Protein AF-A0A942CUY8-F1 (afdb_monomer_lite)

pLDDT: mean 83.61, std 13.51, range [38.75, 93.31]

Secondary structure (DSSP, 8-state):
-------EEEHHHHHHHTTS-HHHHHHHHHHHT--EEEEETTEEEEEEEHHHHHHHHHHHHHTT-

Radius of gyration: 12.47 Å; chains: 1; bounding box: 30×19×43 Å

Foldseek 3Di:
DPPPPFDKDWLVRLCVVLVHDSVVVVVLCVVVVFWDWDCDPPDIITIGGPVSSVVSSVVVVVVVD

Structure (mmCIF, N/CA/C/O backbone):
data_AF-A0A942CUY8-F1
#
_entry.id   AF-A0A942CUY8-F1
#
loop_
_atom_site.group_PDB
_atom_site.id
_atom_site.type_symbol
_atom_site.label_atom_id
_atom_site.label_alt_id
_atom_site.label_comp_id
_atom_site.label_asym_id
_atom_site.label_entity_id
_atom_site.label_seq_id
_atom_site.pdbx_PDB_ins_code
_atom_site.Cartn_x
_atom_site.Cartn_y
_atom_site.Cartn_z
_atom_site.occupancy
_atom_site.B_iso_or_equiv
_atom_site.auth_seq_id
_atom_site.auth_comp_id
_atom_site.auth_asym_id
_atom_site.auth_atom_id
_atom_site.pdbx_PDB_model_num
ATOM 1 N N . MET A 1 1 ? -12.809 2.287 -26.309 1.00 38.75 1 MET A N 1
ATOM 2 C CA . MET A 1 1 ? -12.867 1.958 -24.869 1.00 38.75 1 MET A CA 1
ATOM 3 C C . MET A 1 1 ? -11.742 2.734 -24.212 1.00 38.75 1 MET A C 1
ATOM 5 O O . MET A 1 1 ? -10.605 2.521 -24.606 1.00 38.75 1 MET A O 1
ATOM 9 N N . ASN A 1 2 ? -12.036 3.690 -23.327 1.00 52.38 2 ASN A N 1
ATOM 10 C CA . ASN A 1 2 ? -10.985 4.348 -22.547 1.00 52.38 2 ASN A CA 1
ATOM 11 C C . ASN A 1 2 ? -10.537 3.350 -21.482 1.00 52.38 2 ASN A C 1
ATOM 13 O O . ASN A 1 2 ? -11.246 3.137 -20.502 1.00 52.38 2 ASN A O 1
ATOM 17 N N . VAL A 1 3 ? -9.411 2.685 -21.727 1.00 55.62 3 VAL A N 1
ATOM 18 C CA . VAL A 1 3 ? -8.736 1.884 -20.710 1.00 55.62 3 VAL A CA 1
ATOM 19 C C . VAL A 1 3 ? -8.163 2.894 -19.724 1.00 55.62 3 VAL A C 1
ATOM 21 O O . VAL A 1 3 ? -7.185 3.572 -20.022 1.00 55.62 3 VAL A O 1
ATOM 24 N N . VAL A 1 4 ? -8.846 3.097 -18.599 1.00 64.81 4 VAL A N 1
ATOM 25 C CA . VAL A 1 4 ? -8.282 3.874 -17.49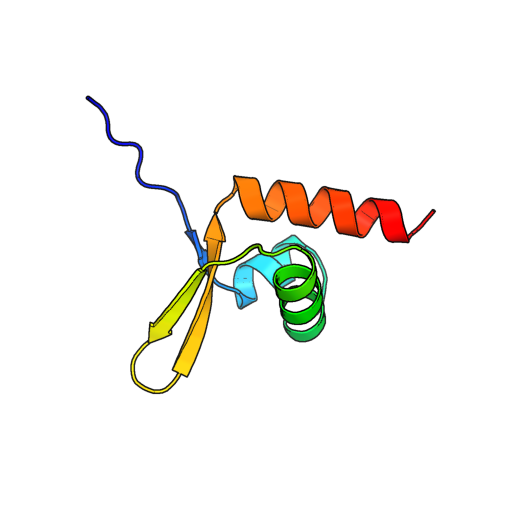7 1.00 64.81 4 VAL A CA 1
ATOM 26 C C . VAL A 1 4 ? -7.212 2.984 -16.890 1.00 64.81 4 VAL A C 1
ATOM 28 O O . VAL A 1 4 ? -7.536 2.004 -16.222 1.00 64.81 4 VAL A O 1
ATOM 31 N N . GLU A 1 5 ? -5.949 3.271 -17.191 1.00 63.53 5 GLU A N 1
ATOM 32 C CA . GLU A 1 5 ? -4.847 2.578 -16.535 1.00 63.53 5 GLU A CA 1
ATOM 33 C C . GLU A 1 5 ? -4.949 2.812 -15.021 1.00 63.53 5 GLU A C 1
ATOM 35 O O . GLU A 1 5 ? -5.144 3.961 -14.591 1.00 63.53 5 GLU A O 1
ATOM 40 N N . PRO A 1 6 ? -4.862 1.750 -14.200 1.00 66.31 6 PRO A N 1
ATOM 41 C CA . PRO A 1 6 ? -4.855 1.912 -12.760 1.00 66.31 6 PRO A CA 1
ATOM 42 C C . PRO A 1 6 ? -3.685 2.815 -12.370 1.00 66.31 6 PRO A C 1
ATOM 44 O O . PRO A 1 6 ? -2.542 2.588 -12.764 1.00 66.31 6 PRO A O 1
ATOM 47 N N . ARG A 1 7 ? -3.965 3.872 -11.601 1.00 84.44 7 ARG A N 1
ATOM 48 C CA . ARG A 1 7 ? -2.903 4.695 -11.020 1.00 84.44 7 ARG A CA 1
ATOM 49 C C . ARG A 1 7 ? -2.330 3.955 -9.824 1.00 84.44 7 ARG A C 1
ATOM 51 O O . ARG A 1 7 ? -3.034 3.752 -8.834 1.00 84.44 7 ARG A O 1
ATOM 58 N N . TYR A 1 8 ? -1.064 3.587 -9.939 1.00 88.88 8 TYR A N 1
ATOM 59 C CA . TYR A 1 8 ? -0.306 2.940 -8.881 1.00 88.88 8 TYR A CA 1
ATOM 60 C C . TYR A 1 8 ? 0.458 3.964 -8.042 1.00 88.88 8 TYR A C 1
ATOM 62 O O . TYR A 1 8 ? 0.928 4.989 -8.539 1.00 88.88 8 TYR A O 1
ATOM 70 N N . VAL A 1 9 ? 0.588 3.664 -6.756 1.00 91.25 9 VAL A N 1
ATOM 71 C CA . VAL A 1 9 ? 1.332 4.437 -5.764 1.00 91.25 9 VAL A CA 1
ATOM 72 C C . VAL A 1 9 ? 2.375 3.515 -5.145 1.00 91.25 9 VAL A C 1
ATOM 74 O O . VAL A 1 9 ? 2.029 2.449 -4.644 1.00 91.25 9 VAL A O 1
ATOM 77 N N . GLY A 1 10 ? 3.647 3.915 -5.176 1.00 92.25 10 GLY A N 1
ATOM 78 C CA . GLY A 1 10 ? 4.729 3.144 -4.557 1.00 92.25 10 GLY A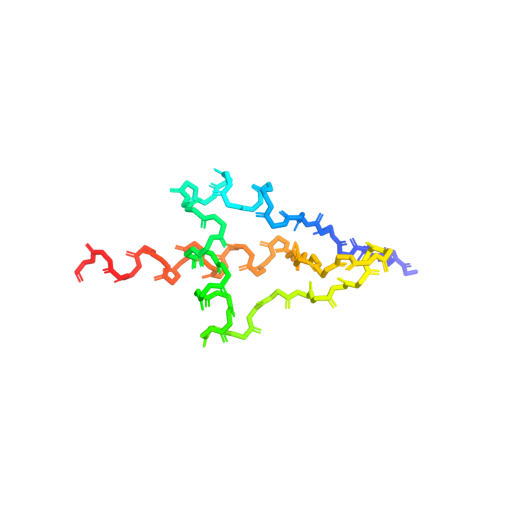 CA 1
ATOM 79 C C . GLY A 1 10 ? 4.621 3.093 -3.030 1.00 92.25 10 GLY A C 1
ATOM 80 O O . GLY A 1 10 ? 4.032 3.979 -2.403 1.00 92.25 10 GLY A O 1
ATOM 81 N N . GLN A 1 11 ? 5.220 2.071 -2.424 1.00 92.12 11 GLN A N 1
ATOM 82 C CA . GLN A 1 11 ? 5.132 1.773 -0.992 1.00 92.12 11 GLN A CA 1
ATOM 83 C C . GLN A 1 11 ? 5.494 2.956 -0.089 1.00 92.12 11 GLN A C 1
ATOM 85 O O . GLN A 1 11 ? 4.761 3.241 0.858 1.00 92.12 11 GLN A O 1
ATOM 90 N N . ALA A 1 12 ? 6.572 3.679 -0.397 1.00 91.25 12 ALA A N 1
ATOM 91 C CA . ALA A 1 12 ? 6.986 4.844 0.382 1.00 91.25 12 ALA A CA 1
ATOM 92 C C . ALA A 1 12 ? 5.921 5.957 0.361 1.00 91.25 12 ALA A C 1
ATOM 94 O O . ALA A 1 12 ? 5.558 6.513 1.399 1.00 91.25 12 ALA A O 1
ATOM 95 N N . ALA A 1 13 ? 5.357 6.250 -0.815 1.00 92.50 13 ALA A N 1
ATOM 96 C CA . ALA A 1 13 ? 4.302 7.250 -0.9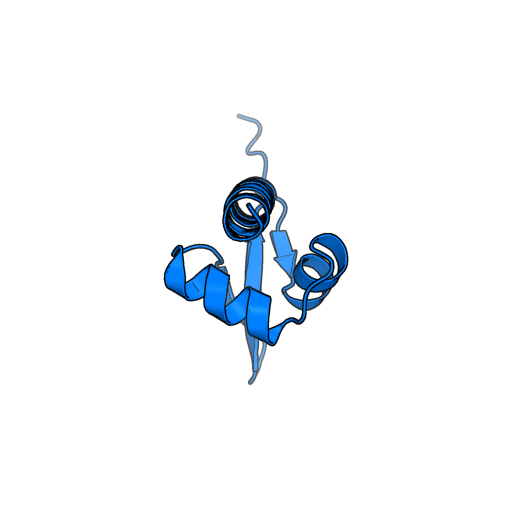59 1.00 92.50 13 ALA A CA 1
ATOM 97 C C . ALA A 1 13 ? 3.001 6.811 -0.266 1.00 92.50 13 ALA A C 1
ATOM 99 O O . ALA A 1 13 ? 2.357 7.616 0.405 1.00 92.50 13 ALA A O 1
ATOM 100 N N . ALA A 1 14 ? 2.643 5.532 -0.372 1.00 92.62 14 ALA A N 1
ATOM 101 C CA . ALA A 1 14 ? 1.504 4.953 0.327 1.00 92.62 14 ALA A CA 1
ATOM 102 C C . ALA A 1 14 ? 1.658 5.059 1.853 1.00 92.62 14 ALA A C 1
ATOM 104 O O . ALA A 1 14 ? 0.742 5.513 2.534 1.00 92.62 14 ALA A O 1
ATOM 105 N N . ALA A 1 15 ? 2.830 4.723 2.394 1.00 92.50 15 ALA A N 1
ATOM 106 C CA . ALA A 1 15 ? 3.114 4.813 3.826 1.00 92.50 15 ALA A CA 1
ATOM 107 C C . ALA A 1 15 ? 2.981 6.255 4.346 1.00 92.50 15 ALA A C 1
ATOM 109 O O . ALA A 1 15 ? 2.356 6.489 5.383 1.00 92.50 15 ALA A O 1
ATOM 110 N N . LEU A 1 16 ? 3.482 7.230 3.576 1.00 91.62 16 LEU A N 1
ATOM 111 C CA . LEU A 1 16 ? 3.322 8.656 3.873 1.00 91.62 16 LEU A CA 1
ATOM 112 C C . LEU A 1 16 ? 1.850 9.094 3.868 1.00 91.62 16 LEU A C 1
ATOM 114 O O . LEU A 1 16 ? 1.418 9.776 4.798 1.00 91.62 16 LEU A O 1
ATOM 118 N N . LEU A 1 17 ? 1.068 8.689 2.860 1.00 89.62 17 LEU A N 1
ATOM 119 C CA . LEU A 1 17 ? -0.362 9.020 2.759 1.00 89.62 17 LEU A CA 1
ATOM 120 C C . LEU A 1 17 ? -1.172 8.443 3.925 1.00 89.62 17 LEU A C 1
ATOM 122 O O . LEU A 1 17 ? -2.060 9.108 4.458 1.00 89.62 17 LEU A O 1
ATOM 126 N N . LEU A 1 18 ? -0.833 7.223 4.335 1.00 89.38 18 LEU A N 1
ATOM 127 C CA . LEU A 1 18 ? -1.496 6.495 5.413 1.00 89.38 18 LEU A CA 1
ATOM 128 C C . LEU A 1 18 ? -0.946 6.843 6.806 1.00 89.38 18 LEU A C 1
ATOM 130 O O . LEU A 1 18 ? -1.448 6.332 7.804 1.00 89.38 18 LEU A O 1
ATOM 134 N N . LYS A 1 19 ? 0.066 7.719 6.886 1.00 91.19 19 LYS A N 1
ATOM 135 C CA . LYS A 1 19 ? 0.736 8.140 8.128 1.00 91.19 19 LYS A CA 1
ATOM 136 C C . LYS A 1 19 ? 1.216 6.959 8.982 1.00 91.19 19 LYS A C 1
ATOM 138 O O . LYS A 1 19 ? 1.091 6.979 10.205 1.00 91.19 19 LYS A O 1
ATOM 143 N N . MET A 1 20 ? 1.786 5.944 8.340 1.00 91.44 20 MET A N 1
ATOM 144 C CA . MET A 1 20 ? 2.346 4.764 9.006 1.00 91.44 20 MET A CA 1
ATOM 145 C C . MET A 1 20 ? 3.732 4.431 8.464 1.00 91.44 20 MET A C 1
ATOM 147 O O . MET A 1 20 ? 4.161 4.971 7.446 1.00 91.44 20 MET A O 1
ATOM 151 N N . SER A 1 21 ? 4.452 3.539 9.144 1.00 92.38 21 SER A N 1
ATOM 152 C CA . SER A 1 21 ? 5.739 3.073 8.634 1.00 92.38 21 SER A CA 1
ATOM 153 C C . SER A 1 21 ? 5.545 2.157 7.420 1.00 92.38 21 SER A C 1
ATOM 155 O O . SER A 1 21 ? 4.571 1.409 7.343 1.00 92.38 21 SER A O 1
ATOM 157 N N . GLU A 1 22 ? 6.504 2.148 6.490 1.00 91.62 22 GLU A N 1
ATOM 158 C CA . GLU A 1 22 ? 6.497 1.204 5.360 1.00 91.62 22 GLU A CA 1
ATOM 159 C C . GLU A 1 22 ? 6.464 -0.258 5.819 1.00 91.62 22 GLU A C 1
ATOM 161 O O . GLU A 1 22 ? 5.913 -1.114 5.129 1.00 91.62 22 GLU A O 1
ATOM 166 N N . LYS A 1 23 ? 7.035 -0.543 6.996 1.00 90.50 23 LYS A N 1
ATOM 167 C CA . LYS A 1 23 ? 7.030 -1.869 7.614 1.00 90.50 23 LYS A CA 1
ATOM 168 C C . LYS A 1 23 ? 5.627 -2.272 8.065 1.00 90.50 23 LYS A C 1
ATOM 170 O O . LYS A 1 23 ? 5.215 -3.400 7.800 1.00 90.50 23 LYS A O 1
ATOM 175 N N . ASP A 1 24 ? 4.905 -1.366 8.723 1.00 90.50 24 ASP A N 1
ATOM 176 C CA . ASP A 1 24 ? 3.527 -1.614 9.157 1.00 90.50 24 ASP A CA 1
ATOM 177 C C . ASP A 1 24 ? 2.599 -1.738 7.958 1.00 90.50 24 ASP A C 1
ATOM 179 O O . ASP A 1 24 ? 1.822 -2.689 7.892 1.00 90.50 24 ASP A O 1
ATOM 183 N N . LEU A 1 25 ? 2.761 -0.853 6.969 1.00 91.81 25 LEU A N 1
ATOM 184 C CA . LEU A 1 25 ? 2.044 -0.943 5.705 1.00 91.81 25 LEU A CA 1
ATOM 185 C C . LEU A 1 25 ? 2.281 -2.299 5.040 1.00 91.81 25 LEU A C 1
ATOM 187 O O . LEU A 1 25 ? 1.318 -2.975 4.711 1.00 91.81 25 LEU A O 1
ATOM 191 N N . CYS A 1 26 ? 3.538 -2.731 4.896 1.00 90.12 26 CYS A N 1
ATOM 192 C CA . CYS A 1 26 ? 3.885 -4.024 4.301 1.00 90.12 26 CYS A CA 1
ATOM 193 C C . CYS A 1 26 ? 3.250 -5.200 5.056 1.00 90.12 26 CYS A C 1
ATOM 195 O O . CYS A 1 26 ? 2.768 -6.150 4.440 1.00 90.12 26 CYS A O 1
ATOM 197 N N . ARG A 1 27 ? 3.235 -5.148 6.393 1.00 90.44 27 ARG A N 1
ATOM 198 C CA . ARG A 1 27 ? 2.608 -6.182 7.223 1.00 90.44 27 ARG A CA 1
ATOM 199 C C . ARG A 1 27 ? 1.097 -6.243 6.983 1.00 90.44 27 ARG A C 1
ATOM 201 O O . ARG A 1 27 ? 0.590 -7.313 6.667 1.00 90.44 27 ARG A O 1
ATOM 208 N N . ILE A 1 28 ? 0.406 -5.108 7.080 1.00 89.94 28 ILE A N 1
ATOM 209 C CA . ILE A 1 28 ? -1.055 -5.022 6.915 1.00 89.94 28 ILE A CA 1
ATOM 210 C C . ILE A 1 28 ? -1.459 -5.379 5.481 1.00 89.94 28 ILE A C 1
ATOM 212 O O . ILE A 1 28 ? -2.402 -6.131 5.278 1.00 89.94 28 ILE A O 1
ATOM 216 N N . SER A 1 29 ? -0.712 -4.896 4.488 1.00 90.44 29 SER A N 1
ATOM 217 C CA . SER A 1 29 ? -0.871 -5.240 3.071 1.00 90.44 29 SER A CA 1
ATOM 218 C C . SER A 1 29 ? -0.809 -6.752 2.848 1.00 90.44 29 SER A C 1
ATOM 220 O O . SER A 1 29 ? -1.710 -7.307 2.224 1.00 90.44 29 SER A O 1
ATOM 222 N N . LYS A 1 30 ? 0.187 -7.439 3.423 1.00 89.06 30 LYS A N 1
ATOM 223 C CA . LYS A 1 30 ? 0.306 -8.903 3.337 1.00 89.06 30 LYS A CA 1
ATOM 224 C C . LYS A 1 30 ? -0.826 -9.637 4.050 1.00 89.06 30 LYS A C 1
ATOM 226 O O . LYS A 1 30 ? -1.314 -10.630 3.524 1.00 89.06 30 LYS A O 1
ATOM 231 N N . GLU A 1 31 ? -1.228 -9.166 5.228 1.00 89.94 31 GLU A N 1
ATOM 232 C CA . GLU A 1 31 ? -2.339 -9.746 5.996 1.00 89.94 31 GLU A CA 1
ATOM 233 C C . GLU A 1 31 ? -3.684 -9.579 5.268 1.00 89.94 31 GLU A C 1
ATOM 235 O O . GLU A 1 31 ? -4.505 -10.492 5.278 1.00 89.94 31 GLU A O 1
ATOM 240 N N . ALA A 1 32 ? -3.890 -8.438 4.606 1.00 87.94 32 ALA A N 1
ATOM 241 C CA . ALA A 1 32 ? -5.116 -8.103 3.886 1.00 87.94 32 ALA A CA 1
ATOM 242 C C . ALA A 1 32 ? -5.142 -8.595 2.426 1.00 87.94 32 ALA A C 1
ATOM 244 O O . ALA A 1 32 ? -6.198 -8.581 1.798 1.00 87.94 32 ALA A O 1
ATOM 245 N N . GLY A 1 33 ? -4.001 -9.028 1.878 1.00 91.19 33 GLY A N 1
ATOM 246 C CA . GLY A 1 33 ? -3.880 -9.467 0.485 1.00 91.19 33 GLY A CA 1
ATOM 247 C C . GLY A 1 33 ? -3.888 -8.328 -0.541 1.00 91.19 33 GLY A C 1
ATOM 248 O O . GLY A 1 33 ? -4.251 -8.561 -1.691 1.00 91.19 33 GLY A O 1
ATOM 249 N N . PHE A 1 34 ? -3.501 -7.115 -0.138 1.00 91.44 34 PHE A N 1
ATOM 250 C CA . PHE A 1 34 ? -3.413 -5.942 -1.016 1.00 91.44 34 PHE A CA 1
ATOM 251 C C . PHE A 1 34 ? -1.977 -5.624 -1.402 1.00 91.44 34 PHE A C 1
ATOM 253 O O . PHE A 1 34 ? -1.056 -5.883 -0.630 1.00 91.44 34 PHE A O 1
ATOM 260 N N . GLY A 1 35 ? -1.797 -4.963 -2.540 1.00 91.38 35 GLY A N 1
ATOM 261 C CA . GLY A 1 35 ? -0.505 -4.509 -3.026 1.00 91.38 35 GLY A CA 1
ATOM 262 C C . GLY A 1 35 ? 0.105 -5.462 -4.046 1.00 91.38 35 GLY A C 1
ATOM 263 O O . GLY A 1 35 ? 0.131 -6.683 -3.892 1.00 91.38 35 GLY A O 1
ATOM 264 N N . HIS A 1 36 ? 0.650 -4.861 -5.091 1.00 91.25 36 HIS A N 1
ATOM 265 C CA .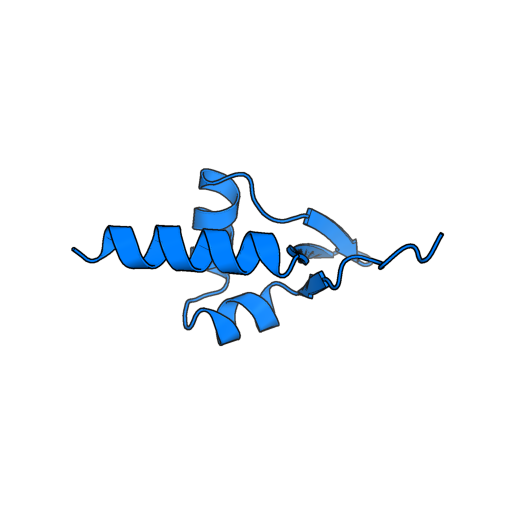 HIS A 1 36 ? 1.317 -5.517 -6.197 1.00 91.25 36 HIS A CA 1
ATOM 266 C C . HIS A 1 36 ? 2.819 -5.459 -5.989 1.00 91.25 36 HIS A C 1
ATOM 268 O O . HIS A 1 36 ? 3.396 -4.387 -5.831 1.00 91.25 36 HIS A O 1
ATOM 274 N N . LYS A 1 37 ? 3.455 -6.624 -5.990 1.00 90.00 37 LYS A N 1
ATOM 275 C CA . LYS A 1 37 ? 4.897 -6.742 -5.836 1.00 90.00 37 LYS A CA 1
ATOM 276 C C . LYS A 1 37 ? 5.551 -6.788 -7.210 1.00 90.00 37 LYS A C 1
ATOM 278 O O . LYS A 1 37 ? 5.287 -7.717 -7.972 1.00 90.00 37 LYS A O 1
ATOM 283 N N . GLU A 1 38 ? 6.433 -5.841 -7.491 1.00 88.12 38 GLU A N 1
ATOM 284 C CA . GLU A 1 38 ? 7.261 -5.848 -8.697 1.00 88.12 38 GLU A CA 1
ATOM 285 C C . GLU A 1 38 ? 8.749 -5.857 -8.348 1.00 88.12 38 GLU A C 1
ATOM 287 O O . GLU A 1 38 ? 9.163 -5.452 -7.260 1.00 88.12 38 GLU A O 1
ATOM 292 N N . VAL A 1 39 ? 9.564 -6.356 -9.278 1.00 86.31 39 VAL A N 1
ATOM 293 C CA . VAL A 1 39 ? 11.024 -6.357 -9.151 1.00 86.31 39 VAL A CA 1
ATOM 294 C C . VAL A 1 39 ? 11.578 -5.205 -9.980 1.00 86.31 39 VAL A C 1
ATOM 296 O O . VAL A 1 39 ? 11.559 -5.248 -11.209 1.00 86.31 39 VAL A O 1
ATOM 299 N N . VAL A 1 40 ? 12.103 -4.187 -9.303 1.00 79.56 40 VAL A N 1
ATOM 300 C CA . VAL A 1 40 ? 12.751 -3.029 -9.923 1.00 79.56 40 VAL A CA 1
ATOM 301 C C . VAL A 1 40 ? 14.265 -3.207 -9.805 1.00 79.56 40 VAL A C 1
ATOM 303 O O . VAL A 1 40 ? 14.903 -2.886 -8.798 1.00 79.56 40 VAL A O 1
ATOM 306 N N . GLY A 1 41 ? 14.859 -3.788 -10.849 1.00 84.50 41 GLY A N 1
ATOM 307 C CA . GLY A 1 41 ? 16.278 -4.144 -10.872 1.00 84.50 41 GLY A CA 1
ATOM 308 C C . GLY A 1 41 ? 16.587 -5.306 -9.926 1.00 84.50 41 GLY A C 1
ATOM 309 O O . GLY A 1 41 ? 16.302 -6.453 -10.252 1.00 84.50 41 GLY A O 1
ATOM 310 N N . ILE A 1 42 ? 17.191 -5.004 -8.772 1.00 86.00 42 ILE A N 1
ATOM 311 C CA . ILE A 1 42 ? 17.523 -5.990 -7.723 1.00 86.00 42 ILE A CA 1
ATOM 312 C C . ILE A 1 42 ? 16.643 -5.862 -6.471 1.00 86.00 42 ILE A C 1
ATOM 314 O O . ILE A 1 42 ? 16.827 -6.622 -5.523 1.00 86.00 42 ILE A O 1
ATOM 318 N N . HIS A 1 43 ? 15.725 -4.891 -6.445 1.00 78.88 43 HIS A N 1
ATOM 319 C CA . HIS A 1 43 ? 14.866 -4.623 -5.296 1.00 78.88 43 HIS A CA 1
ATOM 320 C C . HIS A 1 43 ? 13.432 -5.043 -5.589 1.00 78.88 43 HIS A C 1
ATOM 322 O O . HIS A 1 43 ? 12.944 -4.907 -6.708 1.00 78.88 43 HIS A O 1
ATOM 328 N N . GLU A 1 44 ? 12.761 -5.548 -4.562 1.00 84.44 44 GLU A N 1
ATOM 329 C CA . GLU A 1 44 ? 11.329 -5.806 -4.599 1.00 84.44 44 GLU A CA 1
ATOM 330 C C . GLU A 1 44 ? 10.607 -4.580 -4.046 1.00 84.44 44 GLU A C 1
ATOM 332 O O . GLU A 1 44 ? 10.900 -4.147 -2.931 1.00 84.44 44 GLU A O 1
ATOM 337 N N . GLU A 1 45 ? 9.666 -4.037 -4.808 1.00 86.19 45 GL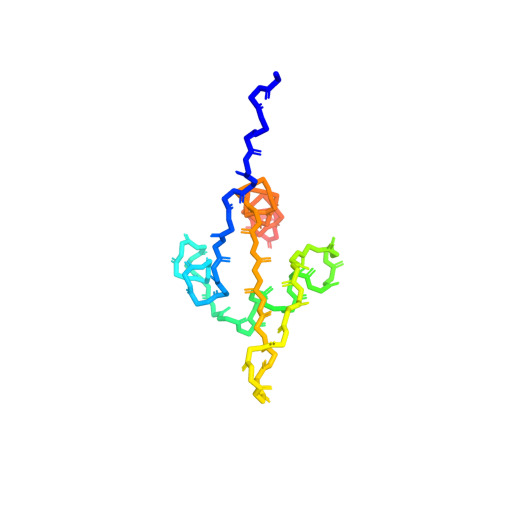U A N 1
ATOM 338 C CA . GLU A 1 45 ? 8.895 -2.860 -4.425 1.00 86.19 45 GLU A CA 1
ATOM 339 C C . GLU A 1 45 ? 7.397 -3.172 -4.492 1.00 86.19 45 GLU A C 1
ATOM 341 O O . GLU A 1 45 ? 6.943 -3.944 -5.341 1.00 86.19 45 GLU A O 1
ATOM 346 N N . TYR A 1 46 ? 6.634 -2.618 -3.548 1.00 91.06 46 TYR A N 1
ATOM 347 C CA . TYR A 1 46 ? 5.180 -2.745 -3.531 1.00 91.06 46 TYR A CA 1
ATOM 348 C C . TYR A 1 46 ? 4.523 -1.508 -4.134 1.00 91.06 46 TYR A C 1
ATOM 350 O O . TYR A 1 46 ? 4.892 -0.372 -3.834 1.00 91.06 46 TYR A O 1
ATOM 358 N N . PHE A 1 47 ? 3.487 -1.752 -4.923 1.00 92.06 47 PHE A N 1
ATOM 359 C CA . PHE A 1 47 ? 2.664 -0.749 -5.571 1.00 92.06 47 PHE A CA 1
ATOM 360 C C . PHE A 1 47 ? 1.204 -0.979 -5.217 1.00 92.06 47 PHE A C 1
ATOM 362 O O . PHE A 1 47 ? 0.736 -2.111 -5.166 1.00 92.06 47 PHE A O 1
ATOM 369 N N . PHE A 1 48 ? 0.473 0.100 -4.992 1.00 93.31 48 PHE A N 1
ATOM 370 C CA . PHE A 1 48 ? -0.914 0.045 -4.556 1.00 93.31 48 PHE A CA 1
ATOM 371 C C . PHE A 1 48 ? -1.777 0.858 -5.501 1.00 93.31 48 PHE A C 1
ATOM 373 O O . PHE A 1 48 ? -1.440 1.991 -5.847 1.00 93.31 48 PHE A O 1
ATOM 380 N N . THR A 1 49 ? -2.908 0.301 -5.901 1.00 92.69 49 THR A N 1
ATOM 381 C CA . THR A 1 49 ? -3.962 1.078 -6.547 1.00 92.69 49 THR A CA 1
ATOM 382 C C . THR A 1 49 ? -4.616 2.020 -5.536 1.00 92.69 49 THR A C 1
ATOM 384 O O . THR A 1 49 ? -4.570 1.810 -4.321 1.00 92.69 49 THR A O 1
ATOM 387 N N . ILE A 1 50 ? -5.270 3.071 -6.032 1.00 89.88 50 ILE A N 1
ATOM 388 C CA . ILE A 1 50 ? -6.020 3.996 -5.170 1.00 89.88 50 ILE A CA 1
ATOM 389 C C . ILE A 1 50 ? -7.112 3.267 -4.369 1.00 89.88 50 ILE A C 1
ATOM 391 O O . ILE A 1 50 ? -7.324 3.594 -3.203 1.00 89.88 50 ILE A O 1
ATOM 395 N N . ASP A 1 51 ? -7.772 2.269 -4.957 1.00 90.31 51 ASP A N 1
ATOM 396 C CA . ASP A 1 51 ? -8.817 1.504 -4.272 1.00 90.31 51 ASP A CA 1
ATOM 397 C C . ASP A 1 51 ? -8.245 0.622 -3.153 1.00 90.31 51 ASP A C 1
ATOM 399 O O . ASP A 1 51 ? -8.794 0.603 -2.052 1.00 90.31 51 ASP A O 1
ATOM 403 N N . GLU A 1 52 ? -7.098 -0.026 -3.372 1.00 92.38 52 GLU A N 1
ATOM 404 C CA . GLU A 1 52 ? -6.397 -0.771 -2.316 1.00 92.38 52 GLU A CA 1
ATOM 405 C C . GLU A 1 52 ? -5.965 0.139 -1.165 1.00 92.38 52 GLU A C 1
ATOM 407 O O . GLU A 1 52 ? -6.123 -0.223 -0.002 1.00 92.38 52 GLU A O 1
ATOM 412 N N . LEU A 1 53 ? -5.473 1.348 -1.461 1.00 91.19 53 LEU A N 1
ATOM 413 C CA . LEU A 1 53 ? -5.129 2.318 -0.419 1.00 91.19 53 LEU A CA 1
ATOM 414 C C . LEU A 1 53 ? -6.347 2.732 0.408 1.00 91.19 53 LEU A C 1
ATOM 416 O O . LEU A 1 53 ? -6.234 2.860 1.627 1.00 91.19 53 LEU A O 1
ATOM 420 N N . ARG A 1 54 ? -7.515 2.902 -0.223 1.00 89.56 54 ARG A N 1
ATOM 421 C CA . ARG A 1 54 ? -8.768 3.186 0.496 1.00 89.56 54 ARG A CA 1
ATOM 422 C C . ARG A 1 54 ? -9.164 2.021 1.404 1.00 89.56 54 ARG A C 1
ATOM 424 O O . ARG A 1 54 ? -9.438 2.239 2.582 1.00 89.56 54 ARG A O 1
ATOM 431 N N . MET A 1 55 ? -9.096 0.788 0.912 1.00 90.62 55 MET A N 1
ATOM 432 C CA . MET A 1 55 ? -9.370 -0.401 1.731 1.00 90.62 55 MET A CA 1
ATOM 433 C C . MET A 1 55 ? -8.398 -0.492 2.921 1.00 90.62 55 MET A C 1
ATOM 435 O O . MET A 1 55 ? -8.811 -0.730 4.056 1.00 90.62 55 MET A O 1
ATOM 439 N N . LEU A 1 56 ? -7.109 -0.215 2.698 1.00 89.31 56 LEU A N 1
ATOM 440 C CA . LEU A 1 56 ? -6.092 -0.184 3.752 1.00 89.31 56 LEU A CA 1
ATOM 441 C C . LEU A 1 56 ? -6.348 0.925 4.790 1.00 89.31 56 LEU A C 1
ATOM 443 O O . LEU A 1 56 ? -6.149 0.683 5.984 1.00 89.31 56 LEU A O 1
ATOM 447 N N . THR A 1 57 ? -6.837 2.110 4.392 1.00 86.56 57 THR A N 1
ATOM 448 C CA . THR A 1 57 ? -7.261 3.142 5.364 1.00 86.56 57 THR A CA 1
ATOM 449 C C .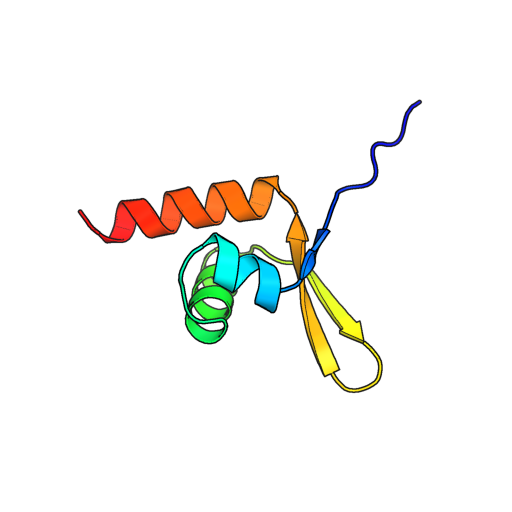 THR A 1 57 ? -8.419 2.678 6.242 1.00 86.56 57 THR A C 1
ATOM 451 O O . THR A 1 57 ? -8.426 2.937 7.445 1.00 86.56 57 THR A O 1
ATOM 454 N N . GLU A 1 58 ? -9.400 1.985 5.667 1.00 86.31 58 GLU A N 1
ATOM 455 C CA . GLU A 1 58 ? -10.586 1.541 6.403 1.00 86.31 58 GLU A CA 1
ATOM 456 C C . GLU A 1 58 ? -10.224 0.468 7.434 1.00 86.31 58 GLU A C 1
ATOM 458 O O . GLU A 1 58 ? -10.615 0.579 8.597 1.00 86.31 58 GLU A O 1
ATOM 463 N N . ILE A 1 59 ? -9.395 -0.505 7.042 1.00 82.81 59 ILE A N 1
ATOM 464 C CA . ILE A 1 59 ? -8.891 -1.558 7.936 1.00 82.81 59 ILE A CA 1
ATOM 465 C C . ILE A 1 59 ? -8.114 -0.945 9.100 1.00 82.81 59 ILE A C 1
ATOM 467 O O . ILE A 1 59 ? -8.351 -1.280 10.256 1.00 82.81 59 ILE A O 1
ATOM 471 N N . THR A 1 60 ? -7.205 -0.015 8.811 1.00 75.62 60 THR A N 1
ATOM 472 C CA . THR A 1 60 ? -6.344 0.585 9.841 1.00 75.62 60 THR A CA 1
ATOM 473 C C . THR A 1 60 ? -7.090 1.496 10.803 1.00 75.62 60 THR A C 1
ATOM 475 O O . THR A 1 60 ? -6.686 1.610 11.955 1.00 75.62 60 THR A O 1
ATOM 478 N N . THR A 1 61 ? -8.203 2.092 10.374 1.00 70.44 61 THR A N 1
ATOM 479 C CA . THR A 1 61 ? -9.066 2.904 11.244 1.00 70.44 61 THR A CA 1
ATOM 480 C C . THR A 1 61 ? -9.916 2.031 12.176 1.00 70.44 61 THR A C 1
ATOM 482 O O . THR A 1 61 ? -10.172 2.419 13.313 1.00 70.44 61 THR A O 1
ATOM 485 N N . GLN A 1 62 ? -10.326 0.837 11.733 1.00 60.19 62 GLN A N 1
ATOM 486 C CA . GLN A 1 62 ? -11.122 -0.094 12.545 1.00 60.19 62 GLN A CA 1
ATOM 487 C C . GLN A 1 62 ? -10.325 -0.749 13.681 1.00 60.19 62 GLN A C 1
ATOM 489 O O . GLN A 1 62 ? -10.910 -1.114 14.693 1.00 60.19 62 GLN A O 1
ATOM 494 N N . THR A 1 63 ? -9.000 -0.852 13.565 1.00 52.91 63 THR A N 1
ATOM 495 C CA . THR A 1 63 ? -8.143 -1.442 14.610 1.00 52.91 63 THR A CA 1
ATOM 496 C C . THR A 1 63 ? -7.878 -0.504 15.802 1.00 52.91 63 THR A C 1
ATOM 498 O O . THR A 1 63 ? -7.204 -0.906 16.747 1.00 52.91 63 THR A O 1
ATOM 501 N N . VAL A 1 64 ? -8.367 0.745 15.777 1.00 50.59 64 VAL A N 1
ATOM 502 C CA . VAL A 1 64 ? -8.120 1.766 16.824 1.00 50.59 64 VAL A CA 1
ATOM 503 C C . VAL A 1 64 ? -9.378 2.086 17.658 1.00 50.59 64 VAL A C 1
ATOM 505 O O . VAL A 1 64 ? -9.359 3.030 18.442 1.00 50.59 64 VAL A O 1
ATOM 508 N N . ASN A 1 65 ? -10.457 1.301 17.538 1.00 40.53 65 ASN A N 1
ATOM 509 C CA . ASN A 1 65 ? -11.664 1.421 18.377 1.00 40.53 65 ASN A CA 1
ATOM 510 C C . ASN A 1 65 ? -11.869 0.208 19.286 1.00 40.53 65 ASN A C 1
ATOM 512 O O . ASN A 1 65 ? -11.743 -0.930 18.786 1.00 40.53 65 ASN A O 1
#

Sequence (65 aa):
MNVVEPRYVGQAAAALLLKMSEKDLCRISKEAGFGHKEVVGIHEEYFFTIDELRMLTEITTQTVN